Protein AF-A0A7K2VRN6-F1 (afdb_monomer_lite)

Structure (mmCIF, N/CA/C/O backbone):
data_AF-A0A7K2VRN6-F1
#
_entry.id   AF-A0A7K2VRN6-F1
#
loop_
_atom_site.group_PDB
_atom_site.id
_atom_site.type_symbol
_atom_site.label_atom_id
_atom_site.label_alt_id
_atom_site.label_comp_id
_atom_site.label_asym_id
_atom_site.label_entity_id
_atom_site.label_seq_id
_atom_site.pdbx_PDB_ins_code
_atom_site.Cartn_x
_atom_site.Cartn_y
_atom_site.Cartn_z
_atom_site.occupancy
_atom_site.B_iso_or_equiv
_atom_site.auth_seq_id
_atom_site.auth_comp_id
_atom_site.auth_asym_id
_atom_site.auth_atom_id
_atom_site.pdbx_PDB_model_num
ATOM 1 N N . MET A 1 1 ? -10.303 -9.581 10.406 1.00 66.31 1 MET A N 1
ATOM 2 C CA . MET A 1 1 ? -9.168 -9.369 9.491 1.00 66.31 1 MET A CA 1
ATOM 3 C C . MET A 1 1 ? -8.197 -8.416 10.161 1.00 66.31 1 MET A C 1
ATOM 5 O O . MET A 1 1 ? -8.599 -7.290 10.441 1.00 66.31 1 MET A O 1
ATOM 9 N N . ASN A 1 2 ? -6.986 -8.849 10.512 1.00 88.88 2 ASN A N 1
ATOM 10 C CA . ASN A 1 2 ? -5.986 -7.907 11.021 1.00 88.88 2 ASN A CA 1
ATOM 11 C C . ASN A 1 2 ? -5.313 -7.180 9.830 1.00 88.88 2 ASN A C 1
ATOM 13 O O . ASN A 1 2 ? -5.500 -7.555 8.671 1.00 88.88 2 ASN A O 1
A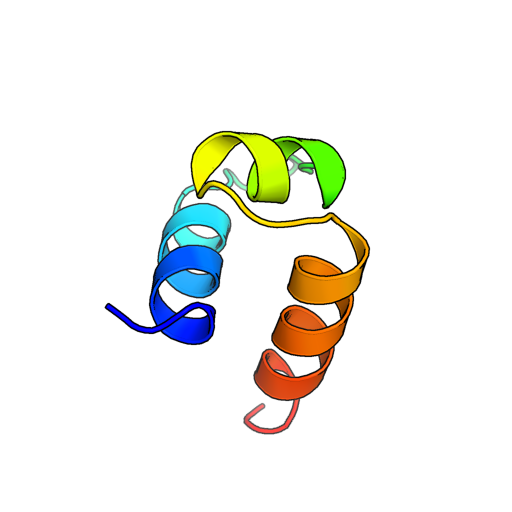TOM 17 N N . THR A 1 3 ? -4.545 -6.119 10.090 1.00 89.81 3 THR A N 1
ATOM 18 C CA . THR A 1 3 ? -3.885 -5.363 9.010 1.00 89.81 3 THR A CA 1
ATOM 19 C C . THR A 1 3 ? -2.888 -6.215 8.211 1.00 89.81 3 THR A C 1
ATOM 21 O O . THR A 1 3 ? -2.712 -5.970 7.022 1.00 89.81 3 THR A O 1
ATOM 24 N N . VAL A 1 4 ? -2.253 -7.216 8.830 1.00 91.81 4 VAL A N 1
ATOM 25 C CA . VAL A 1 4 ? -1.295 -8.117 8.165 1.00 91.81 4 VAL A CA 1
ATOM 26 C C . VAL A 1 4 ? -1.995 -8.972 7.112 1.00 91.81 4 VAL A C 1
ATOM 28 O O . VAL A 1 4 ? -1.540 -9.016 5.969 1.00 91.81 4 VAL A O 1
ATOM 31 N N . ASP A 1 5 ? -3.130 -9.574 7.466 1.00 92.56 5 ASP A N 1
ATOM 32 C CA . ASP A 1 5 ? -3.924 -10.402 6.555 1.00 92.56 5 ASP A CA 1
ATOM 33 C C . ASP A 1 5 ? -4.415 -9.572 5.360 1.00 92.56 5 ASP A C 1
ATOM 35 O O . ASP A 1 5 ? -4.259 -9.975 4.210 1.00 92.56 5 ASP A O 1
ATOM 39 N N . ALA A 1 6 ? -4.930 -8.364 5.622 1.00 93.88 6 ALA A N 1
ATOM 40 C CA . ALA A 1 6 ? -5.426 -7.468 4.578 1.00 93.88 6 ALA A CA 1
ATOM 41 C C . ALA A 1 6 ? -4.316 -7.021 3.608 1.00 93.88 6 ALA A C 1
ATOM 43 O O . ALA A 1 6 ? -4.525 -6.973 2.396 1.00 93.88 6 ALA A O 1
ATOM 44 N N . VAL A 1 7 ? -3.114 -6.717 4.115 1.00 94.31 7 VAL A N 1
ATOM 45 C CA . VAL A 1 7 ? -1.958 -6.394 3.261 1.00 94.31 7 VAL A CA 1
ATOM 46 C C . VAL A 1 7 ? -1.538 -7.612 2.435 1.00 94.31 7 VAL A C 1
ATOM 48 O O . VAL A 1 7 ? -1.304 -7.468 1.234 1.00 94.31 7 VAL A O 1
ATOM 51 N N . ARG A 1 8 ? -1.484 -8.809 3.037 1.00 93.56 8 ARG A N 1
ATOM 52 C CA . ARG A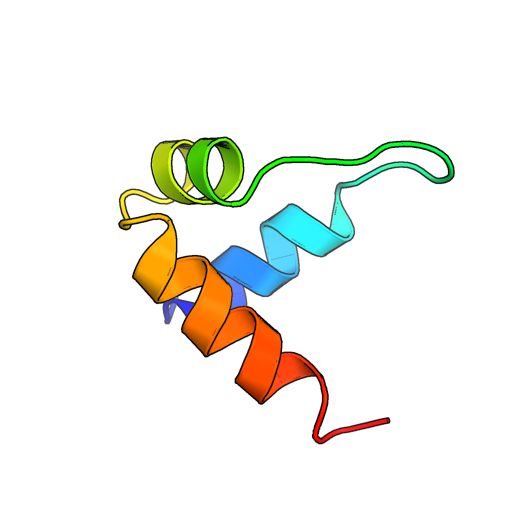 1 8 ? -1.119 -10.054 2.343 1.00 93.56 8 ARG A CA 1
ATOM 53 C C . ARG A 1 8 ? -2.072 -10.359 1.187 1.00 93.56 8 ARG A C 1
ATOM 55 O O . ARG A 1 8 ? -1.600 -10.692 0.102 1.00 93.56 8 ARG A O 1
ATOM 62 N N . GLU A 1 9 ? -3.378 -10.202 1.385 1.00 94.25 9 GLU A N 1
ATOM 63 C CA . GLU A 1 9 ? -4.366 -10.384 0.316 1.00 94.25 9 GLU A CA 1
ATOM 64 C C . GLU A 1 9 ? -4.155 -9.406 -0.838 1.00 94.25 9 GLU A C 1
ATOM 66 O O . GLU A 1 9 ? -4.139 -9.812 -1.998 1.00 94.25 9 GLU A O 1
ATOM 71 N N . VAL A 1 10 ? -3.933 -8.120 -0.548 1.00 95.12 10 VAL A N 1
ATOM 72 C CA . VAL A 1 10 ? -3.685 -7.128 -1.603 1.00 95.12 10 VAL A CA 1
ATOM 73 C C . VAL A 1 10 ? -2.414 -7.466 -2.382 1.00 95.12 10 VAL A C 1
ATOM 75 O O . VAL A 1 10 ? -2.444 -7.454 -3.614 1.00 95.12 10 VAL A O 1
ATOM 78 N N . VAL A 1 11 ? -1.324 -7.814 -1.694 1.00 93.62 11 VAL A N 1
ATOM 79 C CA . VAL A 1 11 ? -0.050 -8.189 -2.329 1.00 93.62 11 VAL A CA 1
ATOM 80 C C . VAL A 1 11 ? -0.201 -9.438 -3.201 1.00 93.62 11 VAL A C 1
ATOM 82 O O . VAL A 1 11 ? 0.319 -9.458 -4.314 1.00 93.62 11 VAL A O 1
ATOM 85 N N . ALA A 1 12 ? -0.968 -10.438 -2.758 1.00 94.25 12 ALA A N 1
ATOM 86 C CA . ALA A 1 12 ? -1.228 -11.658 -3.526 1.00 94.25 12 ALA A CA 1
ATOM 87 C C . ALA A 1 12 ? -1.969 -11.403 -4.854 1.00 94.25 12 ALA A C 1
ATOM 89 O O . ALA A 1 12 ? -1.885 -12.218 -5.770 1.00 94.25 12 ALA A O 1
ATOM 90 N N . THR A 1 13 ? -2.663 -10.265 -4.990 1.00 96.38 13 THR A N 1
ATOM 91 C CA . THR A 1 13 ? -3.339 -9.879 -6.242 1.00 96.38 13 THR A CA 1
ATOM 92 C C . THR A 1 13 ? -2.436 -9.171 -7.255 1.00 96.38 13 THR A C 1
ATOM 94 O O . THR A 1 13 ? -2.876 -8.924 -8.378 1.00 96.38 13 THR A O 1
ATOM 97 N N . ILE A 1 14 ? -1.193 -8.821 -6.895 1.00 95.12 14 ILE A N 1
ATOM 98 C CA . ILE A 1 14 ? -0.288 -8.068 -7.773 1.00 95.12 14 ILE A CA 1
ATOM 99 C C . ILE A 1 14 ? 0.244 -8.994 -8.883 1.00 95.12 14 ILE A C 1
ATOM 101 O O . ILE A 1 14 ? 0.932 -9.973 -8.589 1.00 95.12 14 ILE A O 1
ATOM 105 N N . PRO A 1 15 ? -0.022 -8.701 -10.172 1.00 96.88 15 P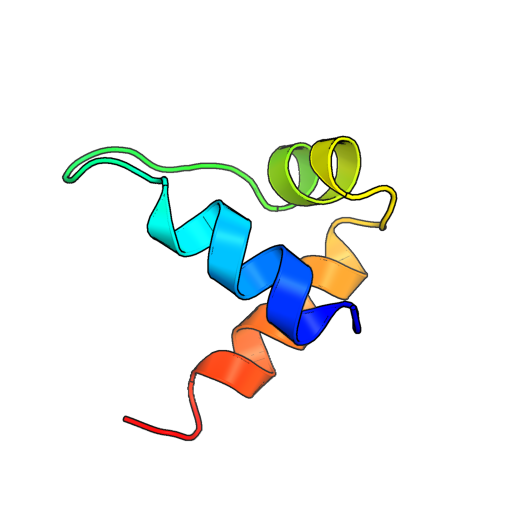RO A N 1
ATOM 106 C CA . PRO A 1 15 ? 0.478 -9.522 -11.271 1.00 96.88 15 PRO A CA 1
ATOM 107 C C . PRO A 1 15 ? 2.003 -9.474 -11.387 1.00 96.88 15 PRO A C 1
ATOM 109 O O . PRO A 1 15 ? 2.638 -8.471 -11.053 1.00 96.88 15 PRO A O 1
ATOM 112 N N . ARG A 1 16 ? 2.598 -10.531 -11.952 1.00 96.00 16 ARG A N 1
ATOM 113 C CA . ARG A 1 16 ? 4.043 -10.561 -12.225 1.00 96.00 16 ARG A CA 1
ATOM 114 C C . ARG A 1 16 ? 4.447 -9.387 -13.123 1.00 96.00 16 ARG A C 1
ATOM 116 O O . ARG A 1 16 ? 3.756 -9.073 -14.088 1.00 96.00 16 ARG A O 1
ATOM 123 N N . GLY A 1 17 ? 5.571 -8.749 -12.798 1.00 97.44 17 GLY A N 1
ATOM 124 C CA . GLY A 1 17 ? 6.075 -7.579 -13.526 1.00 97.44 17 GLY A CA 1
ATOM 125 C C . GLY A 1 17 ? 5.347 -6.267 -13.214 1.00 97.44 17 GLY A C 1
ATOM 126 O O . GLY A 1 17 ? 5.632 -5.258 -13.853 1.00 97.44 17 GLY A O 1
ATOM 127 N N . ARG A 1 18 ? 4.421 -6.252 -12.245 1.00 97.88 18 ARG A N 1
ATOM 128 C CA . ARG A 1 18 ? 3.782 -5.029 -11.746 1.00 97.88 18 ARG A CA 1
ATOM 129 C C . ARG A 1 18 ? 4.206 -4.725 -10.321 1.00 97.88 18 ARG A C 1
ATOM 131 O O . ARG A 1 18 ? 4.582 -5.607 -9.555 1.00 97.88 18 ARG A O 1
ATOM 138 N N . VAL A 1 19 ? 4.103 -3.448 -9.981 1.00 96.69 19 VAL A N 1
ATOM 139 C CA . VAL A 1 19 ? 4.362 -2.918 -8.646 1.00 96.69 19 VAL A CA 1
ATOM 140 C C . VAL A 1 19 ? 3.183 -2.060 -8.212 1.00 96.69 19 VAL A C 1
ATOM 142 O O . VAL A 1 19 ? 2.474 -1.494 -9.043 1.00 96.69 19 VAL A O 1
ATOM 145 N N . VAL A 1 20 ? 2.976 -1.972 -6.903 1.00 96.75 20 VAL A N 1
ATOM 146 C CA . VAL A 1 20 ? 1.969 -1.109 -6.279 1.00 96.75 20 VAL A CA 1
ATOM 147 C C . VAL A 1 20 ? 2.650 -0.364 -5.139 1.00 96.75 20 VAL A C 1
ATOM 149 O O . VAL A 1 20 ? 3.464 -0.942 -4.419 1.00 96.75 20 VAL A O 1
ATOM 152 N N . SER A 1 21 ? 2.342 0.923 -4.974 1.00 97.06 21 SER A N 1
ATOM 153 C CA . SER A 1 21 ? 2.908 1.712 -3.881 1.00 97.06 21 SER A CA 1
ATOM 154 C C . SER A 1 21 ? 2.241 1.374 -2.541 1.00 97.06 21 SER A C 1
ATOM 156 O O . SER A 1 21 ? 1.062 1.018 -2.480 1.00 97.06 21 SER A O 1
ATOM 158 N N . TYR A 1 22 ? 2.951 1.571 -1.428 1.00 96.81 22 TYR A N 1
ATOM 159 C CA . TYR A 1 22 ? 2.347 1.449 -0.094 1.00 96.81 22 TYR A CA 1
ATOM 160 C C . TYR A 1 22 ? 1.205 2.441 0.143 1.00 96.81 22 TYR A C 1
ATOM 162 O O . TYR A 1 22 ? 0.301 2.156 0.925 1.00 96.81 22 TYR A O 1
ATOM 170 N N . GLY A 1 23 ? 1.221 3.589 -0.541 1.00 97.69 23 GLY A N 1
ATOM 171 C CA . GLY A 1 23 ? 0.124 4.552 -0.500 1.00 97.69 23 GLY A CA 1
ATOM 172 C C . GLY A 1 23 ? -1.159 3.984 -1.096 1.00 97.69 23 GLY A C 1
ATOM 173 O O . GLY A 1 23 ? -2.223 4.136 -0.502 1.00 97.69 23 GLY A O 1
ATOM 174 N N . ASP A 1 24 ? -1.063 3.286 -2.225 1.00 97.62 24 ASP A N 1
ATOM 175 C CA . ASP A 1 24 ? -2.230 2.708 -2.898 1.00 97.62 24 ASP A CA 1
ATOM 176 C C . ASP A 1 24 ? -2.772 1.489 -2.150 1.00 97.62 24 ASP A C 1
ATOM 178 O O . ASP A 1 24 ? -3.986 1.352 -1.992 1.00 97.62 24 ASP A O 1
ATOM 182 N N . ILE A 1 25 ? -1.883 0.656 -1.598 1.00 96.31 25 ILE A N 1
ATOM 183 C CA . ILE A 1 25 ? -2.275 -0.427 -0.685 1.00 96.31 25 ILE A CA 1
ATOM 184 C C . ILE A 1 25 ? -3.002 0.161 0.530 1.00 96.31 25 ILE A C 1
ATOM 186 O O . ILE A 1 25 ? -4.091 -0.292 0.873 1.00 96.31 25 ILE A O 1
ATOM 190 N N . GLY A 1 26 ? -2.437 1.209 1.137 1.00 96.69 26 GLY A N 1
ATOM 191 C CA . GLY A 1 26 ? -3.015 1.890 2.293 1.00 96.69 26 GLY A CA 1
ATOM 192 C C . GLY A 1 26 ? -4.405 2.465 2.019 1.00 96.69 26 GLY A C 1
ATOM 193 O O . GLY A 1 26 ? -5.330 2.223 2.792 1.00 96.69 26 GLY A O 1
ATOM 194 N N . LYS A 1 27 ? -4.589 3.140 0.876 1.00 97.06 27 LYS A N 1
ATOM 195 C CA . LYS A 1 27 ? -5.901 3.645 0.430 1.00 97.06 27 LYS A CA 1
ATOM 196 C C . LYS A 1 27 ? -6.931 2.526 0.273 1.00 97.06 27 LYS A C 1
ATOM 198 O O . LYS A 1 27 ? -8.080 2.717 0.653 1.00 97.06 27 LYS A O 1
ATOM 203 N N . ARG A 1 28 ? -6.531 1.368 -0.264 1.00 95.12 28 ARG A N 1
ATOM 204 C CA . ARG A 1 28 ? -7.433 0.231 -0.506 1.00 95.12 28 A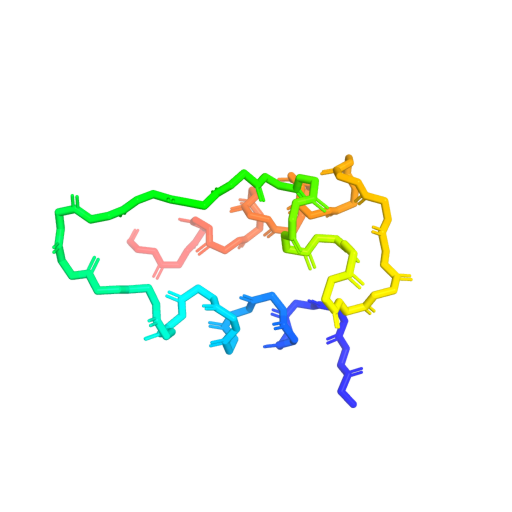RG A CA 1
ATOM 205 C C . ARG A 1 28 ? -7.961 -0.402 0.783 1.00 95.12 28 ARG A C 1
ATOM 207 O O . ARG A 1 28 ? -9.082 -0.896 0.779 1.00 95.12 28 ARG A O 1
ATOM 214 N N . ILE A 1 29 ? -7.171 -0.397 1.858 1.00 94.81 29 ILE A N 1
ATOM 215 C CA . ILE A 1 29 ? -7.507 -1.084 3.121 1.00 94.81 29 ILE A CA 1
ATOM 216 C C . ILE A 1 29 ? -7.715 -0.131 4.311 1.00 94.81 29 ILE A C 1
ATOM 218 O O . ILE A 1 29 ? -7.893 -0.587 5.436 1.00 94.81 29 ILE A O 1
ATOM 222 N N . GLY A 1 30 ? -7.685 1.185 4.079 1.00 95.62 30 GLY A N 1
ATOM 223 C CA . GLY A 1 30 ? -7.965 2.204 5.094 1.00 95.62 30 GLY A CA 1
ATOM 224 C C . GLY A 1 30 ? -6.841 2.441 6.110 1.00 95.62 30 GLY A C 1
ATOM 225 O O . GLY A 1 30 ? -7.126 2.770 7.258 1.00 95.62 30 GLY A O 1
ATOM 226 N N . VAL A 1 31 ? -5.570 2.282 5.721 1.00 95.94 31 VAL A N 1
ATOM 227 C CA . VAL A 1 31 ? -4.410 2.506 6.608 1.00 95.94 31 VAL A CA 1
ATOM 228 C C . VAL A 1 31 ? -3.359 3.419 5.977 1.00 95.94 31 VAL A C 1
ATOM 230 O O . VAL A 1 31 ? -3.302 3.608 4.764 1.00 95.94 31 VAL A O 1
ATOM 233 N N . GLY A 1 32 ? -2.484 3.989 6.806 1.00 96.81 32 GLY A N 1
ATOM 234 C CA . GLY A 1 32 ? -1.398 4.841 6.322 1.00 96.81 32 GLY A CA 1
ATOM 235 C C . GLY A 1 32 ? -0.272 4.050 5.630 1.00 96.81 32 GLY A C 1
ATOM 236 O O . GLY A 1 32 ? 0.031 2.926 6.038 1.00 96.81 32 GLY A O 1
ATOM 237 N N . PRO A 1 33 ? 0.450 4.644 4.660 1.00 96.88 33 PRO A N 1
ATOM 238 C CA . PRO A 1 33 ? 1.551 3.978 3.950 1.00 96.88 33 PRO A CA 1
ATOM 239 C C . PRO A 1 33 ? 2.680 3.502 4.876 1.00 96.88 33 PRO A C 1
ATOM 241 O O . PRO A 1 33 ? 3.294 2.469 4.626 1.00 96.88 33 PRO A O 1
ATOM 244 N N . ARG A 1 34 ? 2.937 4.213 5.986 1.00 96.69 34 ARG A N 1
ATOM 245 C CA . ARG A 1 34 ? 3.918 3.787 7.003 1.00 96.69 34 ARG A CA 1
ATOM 246 C C . ARG A 1 34 ? 3.493 2.510 7.728 1.00 96.69 34 ARG A C 1
ATOM 248 O O . ARG A 1 34 ? 4.338 1.680 8.045 1.00 96.69 34 ARG A O 1
ATOM 255 N N . GLN A 1 35 ? 2.194 2.347 7.973 1.00 95.50 35 GLN A N 1
ATOM 256 C CA . GLN A 1 35 ? 1.654 1.140 8.593 1.00 95.50 35 GLN A CA 1
ATOM 257 C C . GLN A 1 35 ? 1.786 -0.056 7.646 1.00 95.50 35 GLN A C 1
ATOM 259 O O . GLN A 1 35 ? 2.216 -1.118 8.086 1.00 95.50 35 GLN A O 1
ATOM 264 N N . VAL A 1 36 ? 1.524 0.138 6.346 1.00 96.50 36 VAL A N 1
ATOM 265 C CA . VAL A 1 36 ? 1.789 -0.885 5.319 1.00 96.50 36 VAL A CA 1
ATOM 266 C C . VAL A 1 36 ? 3.270 -1.263 5.301 1.00 96.50 36 VAL A C 1
ATOM 268 O O . VAL A 1 36 ? 3.586 -2.444 5.374 1.00 96.50 36 VAL A O 1
ATOM 271 N N . GLY A 1 37 ? 4.182 -0.285 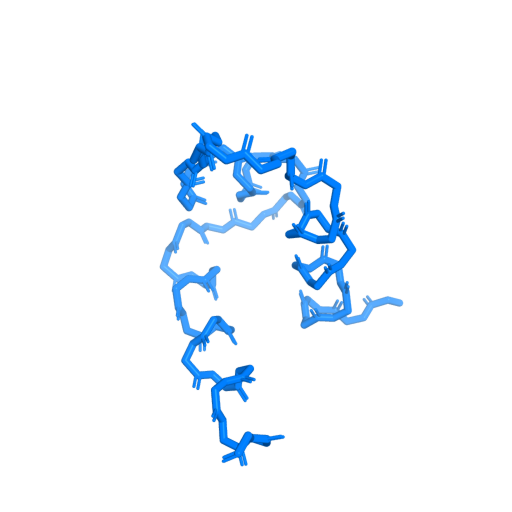5.281 1.00 94.75 37 GLY A N 1
ATOM 272 C CA . GLY A 1 37 ? 5.625 -0.550 5.298 1.00 94.75 37 GLY A CA 1
ATOM 273 C C . GLY A 1 37 ? 6.077 -1.365 6.516 1.00 94.75 37 GLY A C 1
ATOM 274 O O . GLY A 1 37 ? 6.834 -2.320 6.369 1.00 94.75 37 GLY A O 1
ATOM 275 N N . ARG A 1 38 ? 5.556 -1.053 7.712 1.00 94.12 38 ARG A N 1
ATOM 276 C CA . ARG A 1 38 ? 5.823 -1.839 8.928 1.00 94.12 38 ARG A CA 1
ATOM 277 C C . ARG A 1 38 ? 5.331 -3.281 8.796 1.00 94.12 38 ARG A C 1
ATOM 279 O O . ARG A 1 38 ? 6.054 -4.199 9.158 1.00 94.12 38 ARG A O 1
ATOM 286 N N . VAL A 1 39 ? 4.118 -3.477 8.280 1.00 93.75 39 VAL A N 1
ATOM 287 C CA . VAL A 1 39 ? 3.544 -4.812 8.053 1.00 93.75 39 VAL A CA 1
ATOM 288 C C . VAL A 1 39 ? 4.361 -5.604 7.033 1.00 93.75 39 VAL A C 1
ATOM 290 O O . VAL A 1 39 ? 4.635 -6.777 7.260 1.00 93.75 39 VAL A O 1
ATOM 293 N N . MET A 1 40 ? 4.798 -4.969 5.945 1.00 92.44 40 MET A N 1
ATOM 294 C CA . MET A 1 40 ? 5.653 -5.605 4.939 1.00 92.44 40 MET A CA 1
ATOM 295 C C . MET A 1 40 ? 6.998 -6.056 5.520 1.00 92.44 40 MET A C 1
ATOM 297 O O . MET A 1 40 ? 7.492 -7.102 5.117 1.00 92.44 40 MET A O 1
ATOM 301 N N . GLY A 1 41 ? 7.548 -5.329 6.500 1.00 90.25 41 GLY A N 1
ATOM 302 C CA . GLY A 1 41 ? 8.730 -5.769 7.250 1.00 90.25 41 GLY A CA 1
ATOM 303 C C . GLY A 1 41 ? 8.494 -7.050 8.059 1.00 90.25 41 GLY A C 1
ATOM 304 O O . GLY A 1 41 ? 9.359 -7.911 8.089 1.00 90.25 41 GLY A O 1
ATOM 305 N N . LEU A 1 42 ? 7.301 -7.218 8.641 1.00 86.06 42 LEU A N 1
ATOM 306 C CA . LEU A 1 42 ? 6.923 -8.431 9.385 1.00 86.06 42 LEU A CA 1
ATOM 307 C C . LEU A 1 42 ? 6.643 -9.637 8.476 1.00 86.06 42 LEU A C 1
ATOM 309 O O . LEU A 1 42 ? 6.754 -10.778 8.910 1.00 86.06 42 LEU A O 1
ATOM 313 N N . LEU A 1 43 ? 6.245 -9.401 7.221 1.00 78.50 43 LEU A N 1
ATOM 314 C CA . LEU A 1 43 ? 5.973 -10.475 6.260 1.00 78.50 43 LEU A CA 1
ATOM 315 C C . LEU A 1 43 ? 7.251 -11.184 5.776 1.00 78.50 43 LEU A C 1
ATOM 317 O O . LEU A 1 43 ? 7.143 -12.292 5.254 1.00 78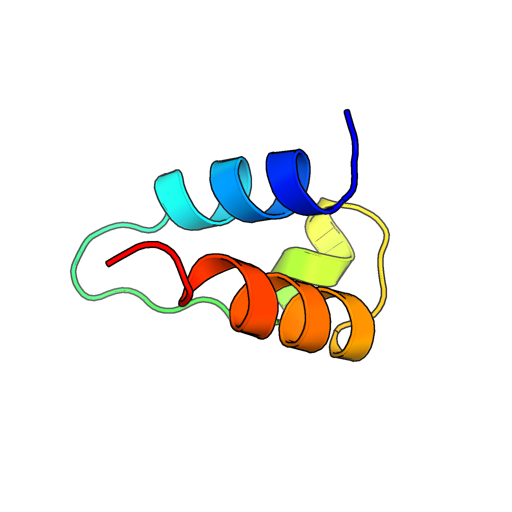.50 43 LEU A O 1
ATOM 321 N N . GLY A 1 44 ? 8.425 -10.559 5.927 1.00 65.25 44 GLY A N 1
ATOM 322 C CA . GLY A 1 44 ? 9.718 -11.081 5.473 1.00 65.25 44 GLY A CA 1
ATOM 323 C C . GLY A 1 44 ? 10.396 -12.084 6.413 1.00 65.25 44 GLY A C 1
ATOM 324 O O . GLY A 1 44 ? 11.237 -12.841 5.947 1.00 65.25 44 GLY A O 1
ATOM 325 N N . ASP A 1 45 ? 10.004 -12.157 7.688 1.00 60.56 45 ASP A N 1
ATOM 326 C CA . ASP A 1 45 ? 10.637 -13.033 8.698 1.00 60.56 45 ASP A CA 1
ATOM 327 C C . ASP A 1 45 ? 10.261 -14.530 8.565 1.00 60.56 45 ASP A C 1
ATOM 329 O O . ASP A 1 45 ? 10.561 -15.337 9.443 1.00 60.56 45 ASP A O 1
ATOM 333 N N . GLY A 1 46 ? 9.574 -14.921 7.487 1.00 54.56 46 GLY A N 1
ATOM 334 C CA . GLY A 1 46 ? 9.066 -16.281 7.264 1.00 54.56 46 GLY A CA 1
ATOM 335 C C . GLY A 1 46 ? 9.507 -16.930 5.950 1.00 54.56 46 GLY A C 1
ATOM 336 O O . GLY A 1 46 ? 8.779 -17.791 5.452 1.00 54.56 46 GLY A O 1
ATOM 337 N N . VAL A 1 47 ? 10.628 -16.492 5.367 1.00 44.94 47 VAL A N 1
ATOM 338 C CA . VAL A 1 47 ? 11.219 -17.059 4.139 1.00 44.94 47 VAL A CA 1
ATOM 339 C C . VAL A 1 47 ? 12.581 -17.666 4.439 1.00 44.94 47 VAL A C 1
ATOM 341 O O . VAL A 1 47 ? 13.385 -16.978 5.103 1.00 44.94 47 VAL A O 1
#

Secondary structure (DSSP, 8-state):
--HHHHHHHHHHTPPTT----HHHHHHHHT--HHHHHHHHHHHTTT-

Foldseek 3Di:
DDPLVLLVVVVVPADPPDDDQLCRSCVVVVHHSVVSVVSVVVVPPPD

Radius of gyration: 10.15 Å; chains: 1; bounding box: 20×22×24 Å

pLDDT: mean 90.63, std 11.92, range [44.94, 97.88]

Sequence (47 aa):
MNTVDAVREVVATIPRGRVVSYGDIGKRIGVGPRQVGRVMGLLGDGV